Protein AF-A0A0P8XTM4-F1 (afdb_monomer)

Sequence (140 aa):
MDNNKLNFDYMFNRILYDDIIINKFNEFLEKYEDKSDKYIYQEIERVQKEVPDAVKRRHIKNLEAISKFEGFVTEDIKREIEKLKRLINVESSENKKISDRELENQFFSPTSLLLWFLLLVMIYRRRRYRKPYHRRPYRH

Foldseek 3Di:
DPPLVVVVVVLCCVVLVDPVLVVVLVVVLVVCLPPDPVVLLVVLLVLLVVAALLLLVVLLVSLVVVLPDPPRQDPVLNVLSVVSNVSRDRPPPDDPPDDPVNSVVSCPPPSNSVSSSSSVSSSVSVVVVPPPPPPPPDDD

Secondary structure (DSSP, 8-state):
--HHHHHHHHHHHHHH--HHHHHHHHHHHHHHTTS-HHHHHHHHHHHGGGS-HHHHHHHHHHHHHHHT-TTT--HHHHHHHHHHHHHS-----------HHHHHHHHTSHHHHHHHHHHHHHHHHHHHT------PPP--

Mean predicted aligned error: 9.88 Å

Radius of gyration: 16.75 Å; Cα contacts (8 Å, |Δi|>4): 73; chains: 1; bounding box: 31×33×65 Å

Structure (mmCIF, N/CA/C/O backbone):
data_AF-A0A0P8XTM4-F1
#
_entry.id   AF-A0A0P8XTM4-F1
#
loop_
_atom_site.group_PDB
_atom_site.id
_atom_site.type_symbol
_atom_site.label_atom_id
_atom_site.label_alt_id
_atom_site.label_comp_id
_atom_site.label_asym_id
_atom_site.label_entity_id
_atom_site.label_seq_id
_atom_site.pdbx_PDB_ins_code
_atom_site.Cartn_x
_atom_site.Cartn_y
_atom_site.Cartn_z
_atom_site.occupancy
_atom_site.B_iso_or_equiv
_atom_site.auth_seq_id
_atom_site.auth_comp_id
_atom_site.auth_asym_id
_atom_site.auth_atom_id
_atom_site.pdbx_PDB_model_num
ATOM 1 N N . MET A 1 1 ? 19.527 -14.082 -15.887 1.00 36.09 1 MET A N 1
ATOM 2 C CA . MET A 1 1 ? 19.098 -13.632 -14.547 1.00 36.09 1 MET A CA 1
ATOM 3 C C . MET A 1 1 ? 18.665 -12.184 -14.674 1.00 36.09 1 MET A C 1
ATOM 5 O O . MET A 1 1 ? 19.459 -11.369 -15.122 1.00 36.09 1 MET A O 1
ATOM 9 N N . ASP A 1 2 ? 17.399 -11.879 -14.395 1.00 40.19 2 ASP A N 1
ATOM 10 C CA . ASP A 1 2 ? 16.870 -10.522 -14.540 1.00 40.19 2 ASP A CA 1
ATOM 11 C C . ASP A 1 2 ? 17.452 -9.604 -13.454 1.00 40.19 2 ASP A C 1
ATOM 13 O O . ASP A 1 2 ? 16.970 -9.599 -12.322 1.00 40.19 2 ASP A O 1
ATOM 17 N N . ASN A 1 3 ? 18.441 -8.772 -13.804 1.00 42.28 3 ASN A N 1
ATOM 18 C CA . ASN A 1 3 ? 18.980 -7.685 -12.953 1.00 42.28 3 ASN A CA 1
ATOM 19 C C . ASN A 1 3 ? 17.873 -6.773 -12.380 1.00 42.28 3 ASN A C 1
ATOM 21 O O . ASN A 1 3 ? 17.999 -6.132 -11.341 1.00 42.28 3 ASN A O 1
ATOM 25 N N . ASN A 1 4 ? 16.738 -6.781 -13.065 1.00 48.91 4 ASN A N 1
ATOM 26 C CA . ASN A 1 4 ? 15.498 -6.120 -12.733 1.00 48.91 4 ASN A CA 1
ATOM 27 C C . ASN A 1 4 ? 14.748 -6.720 -11.528 1.00 48.91 4 ASN A C 1
ATOM 29 O O . ASN A 1 4 ? 13.973 -6.000 -10.901 1.00 48.91 4 ASN A O 1
ATOM 33 N N . LYS A 1 5 ? 14.927 -8.002 -11.196 1.00 46.84 5 LYS A N 1
ATOM 34 C CA . LYS A 1 5 ? 14.316 -8.638 -10.015 1.00 46.84 5 LYS A CA 1
ATOM 35 C C . LYS A 1 5 ? 15.133 -8.337 -8.750 1.00 46.84 5 LYS A C 1
ATOM 37 O O . LYS A 1 5 ? 14.566 -7.883 -7.765 1.00 46.84 5 LYS A O 1
ATOM 42 N N . LEU A 1 6 ? 16.463 -8.440 -8.849 1.00 49.12 6 LEU A N 1
ATOM 43 C CA . LEU A 1 6 ? 17.425 -8.152 -7.772 1.00 49.12 6 LEU A CA 1
ATOM 44 C C . LEU A 1 6 ? 17.303 -6.725 -7.209 1.00 49.12 6 LEU A C 1
ATOM 46 O O . LEU A 1 6 ? 17.257 -6.546 -5.996 1.00 49.12 6 LEU A O 1
ATOM 50 N N . ASN A 1 7 ? 17.171 -5.712 -8.070 1.00 53.53 7 ASN A N 1
ATOM 51 C CA . ASN A 1 7 ? 17.017 -4.322 -7.617 1.00 53.53 7 ASN A CA 1
ATOM 52 C C . ASN A 1 7 ? 15.654 -4.033 -6.965 1.00 53.53 7 ASN A C 1
ATOM 54 O O . ASN A 1 7 ? 15.554 -3.152 -6.115 1.00 53.53 7 ASN A O 1
ATOM 58 N N . PHE A 1 8 ? 14.606 -4.770 -7.344 1.00 56.16 8 PHE A N 1
ATOM 59 C CA . PHE A 1 8 ? 13.281 -4.612 -6.747 1.00 56.16 8 PHE A CA 1
ATOM 60 C C . PHE A 1 8 ? 13.236 -5.205 -5.346 1.00 56.16 8 PHE A C 1
ATOM 62 O O . PHE A 1 8 ? 12.825 -4.517 -4.418 1.00 56.16 8 PHE A O 1
ATOM 69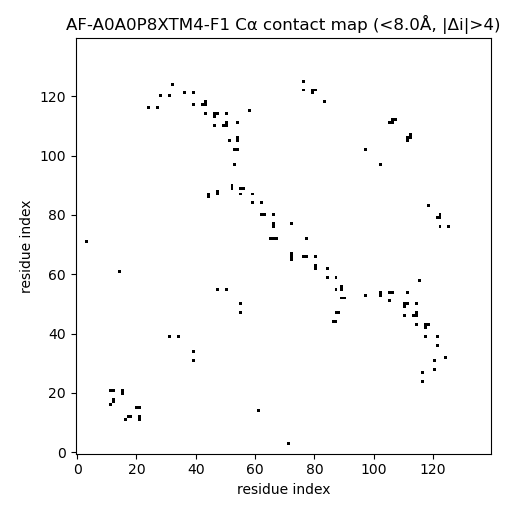 N N . ASP A 1 9 ? 13.717 -6.438 -5.189 1.00 54.78 9 ASP A N 1
ATOM 70 C CA . ASP A 1 9 ? 13.768 -7.108 -3.891 1.00 54.78 9 ASP A CA 1
ATOM 71 C C . ASP A 1 9 ? 14.682 -6.339 -2.928 1.00 54.78 9 ASP A C 1
ATOM 73 O O . ASP A 1 9 ? 14.352 -6.206 -1.757 1.00 54.78 9 ASP A O 1
ATOM 77 N N . TYR A 1 10 ? 15.774 -5.730 -3.408 1.00 57.31 10 TYR A N 1
ATOM 78 C CA . TYR A 1 10 ? 16.633 -4.853 -2.600 1.00 57.31 10 TYR A CA 1
ATOM 79 C C . TYR A 1 10 ? 15.943 -3.538 -2.177 1.00 57.31 10 TYR A C 1
ATOM 81 O O . TYR A 1 10 ? 16.076 -3.089 -1.037 1.00 57.31 10 TYR A O 1
ATOM 89 N N . MET A 1 11 ? 15.155 -2.918 -3.064 1.00 59.97 11 MET A N 1
ATOM 90 C CA . MET A 1 11 ? 14.368 -1.722 -2.730 1.00 59.97 11 MET A CA 1
ATOM 91 C C . MET A 1 11 ? 13.249 -2.048 -1.733 1.00 59.97 11 MET A C 1
ATOM 93 O O . MET A 1 11 ? 13.013 -1.288 -0.794 1.00 59.97 11 MET A O 1
ATOM 97 N N . PHE A 1 12 ? 12.591 -3.196 -1.910 1.00 59.97 12 PHE A N 1
ATOM 98 C CA . PHE A 1 12 ? 11.577 -3.700 -0.992 1.00 59.97 12 PHE A CA 1
ATOM 99 C C . PHE A 1 12 ? 12.163 -4.093 0.351 1.00 59.97 12 PHE A C 1
ATOM 101 O O . PHE A 1 12 ? 11.585 -3.716 1.359 1.00 59.97 12 PHE A O 1
ATOM 108 N N . ASN A 1 13 ? 13.339 -4.715 0.380 1.00 57.91 13 ASN A N 1
ATOM 109 C CA . ASN A 1 13 ? 14.118 -4.955 1.594 1.00 57.91 13 ASN A CA 1
ATOM 110 C C . ASN A 1 13 ? 14.317 -3.681 2.411 1.00 57.91 13 ASN A C 1
ATOM 112 O O . ASN A 1 13 ? 14.111 -3.673 3.618 1.00 57.91 13 ASN A O 1
ATOM 116 N N . ARG A 1 14 ? 14.633 -2.563 1.753 1.00 60.88 14 ARG A N 1
ATOM 117 C CA . ARG A 1 14 ? 14.842 -1.288 2.446 1.00 60.88 14 ARG A CA 1
ATOM 118 C C . ARG A 1 14 ? 13.554 -0.644 2.970 1.00 60.88 14 ARG A C 1
ATOM 120 O O . ARG A 1 14 ? 13.639 0.219 3.832 1.00 60.88 14 ARG A O 1
ATOM 127 N N . ILE A 1 15 ? 12.381 -1.007 2.446 1.00 62.25 15 ILE A N 1
ATOM 128 C CA . ILE A 1 15 ? 11.083 -0.459 2.888 1.00 62.25 15 ILE A CA 1
ATOM 129 C C . ILE A 1 15 ? 10.365 -1.415 3.853 1.00 62.25 15 ILE A C 1
ATOM 131 O O . ILE A 1 15 ? 9.662 -0.965 4.753 1.00 62.25 15 ILE A O 1
ATOM 135 N N . LEU A 1 16 ? 10.540 -2.723 3.668 1.00 62.41 16 LEU A N 1
ATOM 136 C CA . LEU A 1 16 ? 9.971 -3.790 4.489 1.00 62.41 16 LEU A CA 1
ATOM 137 C C . LEU A 1 16 ? 10.871 -4.154 5.677 1.00 62.41 16 LEU A C 1
ATOM 139 O O . LEU A 1 16 ? 10.365 -4.767 6.606 1.00 62.41 16 LEU A O 1
ATOM 143 N N . TYR A 1 17 ? 12.147 -3.744 5.666 1.00 60.53 17 TYR A N 1
ATOM 144 C CA . TYR A 1 17 ? 13.164 -3.837 6.730 1.00 60.53 17 TYR A CA 1
ATOM 145 C C . TYR A 1 17 ? 13.452 -5.234 7.321 1.00 60.53 17 TYR A C 1
ATOM 147 O O . TYR A 1 17 ? 14.431 -5.369 8.051 1.00 60.53 17 TYR A O 1
ATOM 155 N N . ASP A 1 18 ? 12.664 -6.262 6.997 1.00 68.19 18 ASP A N 1
ATOM 156 C CA . ASP A 1 18 ? 12.717 -7.589 7.612 1.00 68.19 18 ASP A CA 1
ATOM 157 C C . ASP A 1 18 ? 12.438 -8.694 6.571 1.00 68.19 18 ASP A C 1
ATOM 159 O O . ASP A 1 18 ? 11.403 -8.692 5.891 1.00 68.19 18 ASP A O 1
ATOM 163 N N . ASP A 1 19 ? 13.351 -9.665 6.475 1.00 70.06 19 ASP A N 1
ATOM 164 C CA . ASP A 1 19 ? 13.247 -10.847 5.608 1.00 70.06 19 ASP A CA 1
ATOM 165 C C . ASP A 1 19 ? 11.949 -11.640 5.851 1.00 70.06 19 ASP A C 1
ATOM 167 O O . ASP A 1 19 ? 11.361 -12.208 4.924 1.00 70.06 19 ASP A O 1
ATOM 171 N N . ILE A 1 20 ? 11.437 -11.638 7.087 1.00 74.62 20 ILE A N 1
ATOM 172 C CA . ILE A 1 20 ? 10.167 -12.281 7.452 1.00 74.62 20 ILE A CA 1
ATOM 173 C C . ILE A 1 20 ? 9.000 -11.617 6.715 1.00 74.62 20 ILE A C 1
ATOM 175 O O . ILE A 1 20 ? 8.075 -12.292 6.254 1.00 74.62 20 ILE A O 1
ATOM 179 N N . ILE A 1 21 ? 9.026 -10.292 6.589 1.00 72.25 21 ILE A N 1
ATOM 180 C CA . ILE A 1 21 ? 7.968 -9.524 5.930 1.00 72.25 21 ILE A CA 1
ATOM 181 C C . ILE A 1 21 ? 8.013 -9.754 4.417 1.00 72.25 21 ILE A C 1
ATOM 183 O O . ILE A 1 21 ? 6.965 -9.828 3.777 1.00 72.25 21 ILE A O 1
ATOM 187 N N . ILE A 1 22 ? 9.202 -9.954 3.852 1.00 75.06 22 ILE A N 1
ATOM 188 C CA . ILE A 1 22 ? 9.379 -10.271 2.429 1.00 75.06 22 ILE A CA 1
ATOM 189 C C . ILE A 1 22 ? 8.853 -11.659 2.100 1.00 75.06 22 ILE A C 1
ATOM 191 O O . ILE A 1 22 ? 8.133 -11.814 1.116 1.00 75.06 22 ILE A O 1
ATOM 195 N N . ASN A 1 23 ? 9.148 -12.656 2.933 1.00 78.69 23 ASN A N 1
ATOM 196 C CA . ASN A 1 23 ? 8.603 -13.999 2.743 1.00 78.69 23 ASN A CA 1
ATOM 197 C C . ASN A 1 23 ? 7.070 -13.984 2.803 1.00 78.69 23 ASN A C 1
ATOM 199 O O . ASN A 1 23 ? 6.415 -14.496 1.895 1.00 78.69 23 ASN A O 1
ATOM 203 N N . LYS A 1 24 ? 6.490 -13.277 3.782 1.00 79.44 24 LYS A N 1
ATOM 204 C CA . LYS A 1 24 ? 5.034 -13.065 3.852 1.00 79.44 24 LYS A CA 1
ATOM 205 C C . LYS A 1 24 ? 4.487 -12.342 2.623 1.00 79.44 24 LYS A C 1
ATOM 207 O O . LYS A 1 24 ? 3.395 -12.666 2.164 1.00 79.44 24 LYS A O 1
ATOM 212 N N . PHE A 1 25 ? 5.221 -11.371 2.085 1.00 80.81 25 PHE A N 1
ATOM 213 C CA . PHE A 1 25 ? 4.817 -10.667 0.874 1.00 80.81 25 PHE A CA 1
ATOM 214 C C . PHE A 1 25 ? 4.852 -11.573 -0.363 1.00 80.81 25 PHE A C 1
ATOM 216 O O . PHE A 1 25 ? 3.941 -11.503 -1.183 1.00 80.81 25 PHE A O 1
ATOM 223 N N . ASN A 1 26 ? 5.845 -12.455 -0.489 1.00 78.50 26 ASN A N 1
ATOM 224 C CA . ASN A 1 26 ? 5.915 -13.428 -1.580 1.00 78.50 26 ASN A CA 1
ATOM 225 C C . ASN A 1 26 ? 4.739 -14.415 -1.533 1.00 78.50 26 ASN A C 1
ATOM 227 O O . ASN A 1 26 ? 4.061 -14.597 -2.541 1.00 78.50 26 ASN A O 1
ATOM 231 N N . GLU A 1 27 ? 4.423 -14.960 -0.355 1.00 83.25 27 GLU A N 1
ATOM 232 C CA . GLU A 1 27 ? 3.224 -15.791 -0.161 1.00 83.25 27 GLU A CA 1
ATOM 233 C C . GLU A 1 27 ? 1.932 -15.022 -0.483 1.00 83.25 27 GLU A C 1
ATOM 235 O O . GLU A 1 27 ? 0.963 -15.567 -1.015 1.00 83.25 27 GLU A O 1
ATOM 240 N N . PHE A 1 28 ? 1.894 -13.730 -0.147 1.00 83.88 28 PHE A N 1
ATOM 241 C CA . PHE A 1 28 ? 0.758 -12.867 -0.445 1.00 83.88 28 PHE A CA 1
ATOM 242 C C . PHE A 1 28 ? 0.620 -12.604 -1.948 1.00 83.88 28 PHE A C 1
ATOM 244 O O . PHE A 1 28 ? -0.486 -12.647 -2.483 1.00 83.88 28 PHE A O 1
ATOM 251 N N . LEU A 1 29 ? 1.729 -12.375 -2.649 1.00 81.81 29 LEU A N 1
ATOM 252 C CA . LEU A 1 29 ? 1.747 -12.183 -4.096 1.00 81.81 29 LEU A CA 1
ATOM 253 C C . LEU A 1 29 ? 1.134 -13.374 -4.832 1.00 81.81 29 LEU A C 1
ATOM 255 O O . LEU A 1 29 ? 0.329 -13.154 -5.734 1.00 81.81 29 LEU A O 1
ATOM 259 N N . GLU A 1 30 ? 1.456 -14.603 -4.426 1.00 82.25 30 GLU A N 1
ATOM 260 C CA . GLU A 1 30 ? 0.891 -15.824 -5.020 1.00 82.25 30 GLU A CA 1
ATOM 261 C C . GLU A 1 30 ? -0.632 -15.891 -4.843 1.00 82.25 30 GLU A C 1
ATOM 263 O O . GLU A 1 30 ? -1.367 -16.138 -5.797 1.00 82.25 30 GLU A O 1
ATOM 268 N N . LYS A 1 31 ? -1.145 -15.561 -3.650 1.00 82.12 31 LYS A N 1
ATOM 269 C CA . LYS A 1 31 ? -2.596 -15.565 -3.366 1.00 82.12 31 LYS A CA 1
ATOM 270 C C . LYS A 1 31 ? -3.392 -14.566 -4.210 1.00 82.12 31 LYS A C 1
ATOM 272 O O . LYS A 1 31 ? -4.591 -14.761 -4.434 1.00 82.12 31 LYS A O 1
ATOM 277 N N . TYR A 1 32 ? -2.748 -13.485 -4.645 1.00 82.56 32 TYR A N 1
ATOM 278 C CA . TYR A 1 32 ? -3.379 -12.405 -5.403 1.00 82.56 32 TYR A CA 1
ATOM 279 C C . TYR A 1 32 ? -2.972 -12.380 -6.882 1.00 82.56 32 TYR A C 1
ATOM 281 O O . TYR A 1 32 ? -3.448 -11.516 -7.624 1.00 82.56 32 TYR A O 1
ATOM 289 N N . GLU A 1 33 ? -2.145 -13.327 -7.341 1.00 78.56 33 GLU A N 1
ATOM 290 C CA . GLU A 1 33 ? -1.634 -13.357 -8.715 1.00 78.56 33 GLU A CA 1
ATOM 291 C C . GLU A 1 33 ? -2.769 -13.441 -9.747 1.00 78.56 33 GLU A C 1
ATOM 293 O O . GLU A 1 33 ? -2.743 -12.690 -10.731 1.00 78.56 33 GLU A O 1
ATOM 298 N N . ASP A 1 34 ? -3.808 -14.226 -9.449 1.00 80.88 34 ASP A N 1
ATOM 299 C CA . ASP A 1 34 ? -4.965 -14.492 -10.321 1.00 80.88 34 ASP A CA 1
ATOM 300 C C . ASP A 1 34 ? -6.180 -13.583 -10.068 1.00 80.88 34 ASP A C 1
ATOM 302 O O . ASP A 1 34 ? -7.215 -13.696 -10.731 1.00 80.88 34 ASP A O 1
ATOM 306 N N . LYS A 1 35 ? -6.110 -12.669 -9.095 1.00 85.50 35 LYS A N 1
ATOM 307 C CA . LYS A 1 35 ? -7.247 -11.796 -8.760 1.00 85.50 35 LYS A CA 1
ATOM 308 C C . LYS A 1 35 ? -7.381 -10.656 -9.768 1.00 85.50 35 LYS A C 1
ATOM 310 O O . LYS A 1 35 ? -6.393 -10.146 -10.274 1.00 85.50 35 LYS A O 1
ATOM 315 N N . SER A 1 36 ? -8.591 -10.206 -10.085 1.00 87.69 36 SER A N 1
ATOM 316 C CA . SER A 1 36 ? -8.741 -9.046 -10.979 1.00 87.69 36 SER A CA 1
ATOM 317 C C . SER A 1 36 ? -8.263 -7.755 -10.303 1.00 87.69 36 SER A C 1
ATOM 319 O O . SER A 1 36 ? -8.376 -7.610 -9.088 1.00 87.69 36 SER A O 1
ATOM 321 N N . ASP A 1 37 ? -7.792 -6.779 -11.080 1.00 86.00 37 ASP A N 1
ATOM 322 C CA . ASP A 1 37 ? -7.411 -5.464 -10.535 1.00 86.00 37 ASP A CA 1
ATOM 323 C C . ASP A 1 37 ? -8.584 -4.809 -9.792 1.00 86.00 37 ASP A C 1
ATOM 325 O O . ASP A 1 37 ? -8.406 -4.237 -8.722 1.00 86.00 37 ASP A O 1
ATOM 329 N N . LYS A 1 38 ? -9.814 -4.983 -10.303 1.00 88.62 38 LYS A N 1
ATOM 330 C CA . LYS A 1 38 ? -11.047 -4.544 -9.633 1.00 88.62 38 LYS A CA 1
ATOM 331 C C . LYS A 1 38 ? -11.179 -5.136 -8.228 1.00 88.62 38 LYS A C 1
ATOM 333 O O . LYS A 1 38 ? -11.521 -4.406 -7.305 1.00 88.62 38 LYS A O 1
ATOM 338 N N . TYR A 1 39 ? -10.907 -6.431 -8.069 1.00 91.38 39 TYR A N 1
ATOM 339 C CA . TYR A 1 39 ? -10.946 -7.089 -6.764 1.00 91.38 39 TYR A CA 1
ATOM 340 C C . TYR A 1 39 ? -9.914 -6.485 -5.807 1.00 91.38 39 TYR A C 1
ATOM 342 O O . TYR A 1 39 ? -10.234 -6.186 -4.662 1.00 91.38 39 TYR A O 1
ATOM 350 N N . ILE A 1 40 ? -8.692 -6.245 -6.287 1.00 91.00 40 ILE A N 1
ATOM 351 C CA . ILE A 1 40 ? -7.629 -5.668 -5.456 1.00 91.00 40 ILE A CA 1
ATOM 352 C C . ILE A 1 40 ? -7.969 -4.229 -5.051 1.00 91.00 40 ILE A C 1
ATOM 354 O O . ILE A 1 40 ? -7.809 -3.882 -3.885 1.00 91.00 40 ILE A O 1
ATOM 358 N N . TYR A 1 41 ? -8.502 -3.408 -5.961 1.00 91.31 41 TYR A N 1
ATOM 359 C CA . TYR A 1 41 ? -8.960 -2.057 -5.625 1.00 91.31 41 TYR A CA 1
ATOM 360 C C . TYR A 1 41 ? -10.070 -2.058 -4.568 1.00 91.31 41 TYR A C 1
ATOM 362 O O . TYR A 1 41 ? -9.996 -1.280 -3.620 1.00 91.31 41 TYR A O 1
ATOM 370 N N . GLN A 1 42 ? -11.055 -2.952 -4.685 1.00 93.25 42 GLN A N 1
ATOM 371 C CA . GLN A 1 42 ? -12.121 -3.091 -3.686 1.00 93.25 42 GLN A CA 1
ATOM 372 C C . GLN A 1 42 ? -11.572 -3.498 -2.315 1.00 93.25 42 GLN A C 1
ATOM 374 O O . GLN A 1 42 ? -11.990 -2.958 -1.291 1.00 93.25 42 GLN A O 1
ATOM 379 N N . GLU A 1 43 ? -10.598 -4.408 -2.284 1.00 93.19 43 GLU A N 1
ATOM 380 C CA . GLU A 1 43 ? -9.934 -4.788 -1.038 1.00 93.19 43 GLU A CA 1
ATOM 381 C C . GLU A 1 43 ? -9.128 -3.628 -0.444 1.00 93.19 43 GLU A C 1
ATOM 383 O O . GLU A 1 43 ? -9.179 -3.417 0.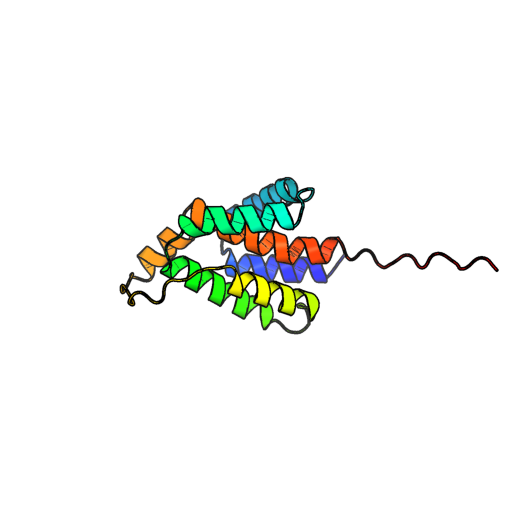766 1.00 93.19 43 GLU A O 1
ATOM 388 N N . ILE A 1 44 ? -8.458 -2.814 -1.267 1.00 93.50 44 ILE A N 1
ATOM 389 C CA . ILE A 1 44 ? -7.783 -1.595 -0.799 1.00 93.50 44 ILE A CA 1
ATOM 390 C C . ILE A 1 44 ? -8.796 -0.624 -0.175 1.00 93.50 44 ILE A C 1
ATOM 392 O O . ILE A 1 44 ? -8.557 -0.130 0.924 1.00 93.50 44 ILE A O 1
ATOM 396 N N . GLU A 1 45 ? -9.933 -0.368 -0.830 1.00 93.31 45 GLU A N 1
ATOM 397 C CA . GLU A 1 45 ? -11.022 0.479 -0.309 1.00 93.31 45 GLU A CA 1
ATOM 398 C C . GLU A 1 45 ? -11.618 -0.028 1.002 1.00 93.31 45 GLU A C 1
ATOM 400 O O . GLU A 1 45 ? -11.990 0.771 1.866 1.00 93.31 45 GLU A O 1
ATOM 405 N N . ARG A 1 46 ? -11.710 -1.347 1.163 1.00 94.69 46 ARG A N 1
ATOM 406 C CA . ARG A 1 46 ? -12.195 -1.970 2.391 1.00 94.69 46 ARG A CA 1
ATOM 407 C C . ARG A 1 46 ? -11.175 -1.826 3.517 1.00 94.69 46 ARG A C 1
ATOM 409 O O . ARG A 1 46 ? -11.492 -1.241 4.548 1.00 94.69 46 ARG A O 1
ATOM 416 N N . VAL A 1 47 ? -9.953 -2.313 3.302 1.00 93.44 47 VAL A N 1
ATOM 417 C CA . VAL A 1 47 ? -8.908 -2.403 4.335 1.00 93.44 47 VAL A CA 1
ATOM 418 C C . VAL A 1 47 ? -8.449 -1.021 4.787 1.00 93.44 47 VAL A C 1
ATOM 420 O O . VAL A 1 47 ? -8.208 -0.817 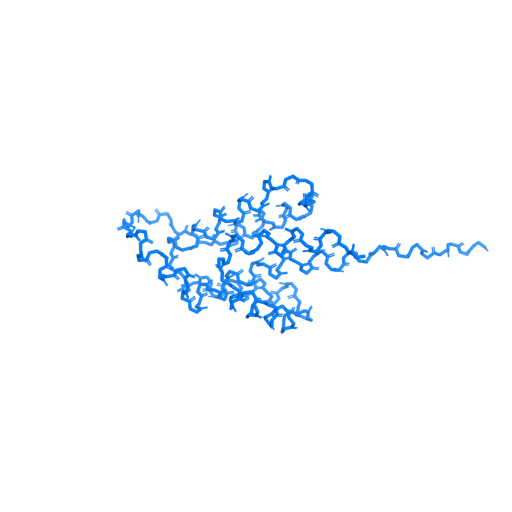5.974 1.00 93.44 47 VAL A O 1
ATOM 423 N N . GLN A 1 48 ? -8.376 -0.032 3.889 1.00 92.94 48 GLN A N 1
ATOM 424 C CA . GLN A 1 48 ? -7.924 1.306 4.276 1.00 92.94 48 GLN A CA 1
ATOM 425 C C . GLN A 1 48 ? -8.808 1.955 5.352 1.00 92.94 48 GLN A C 1
ATOM 427 O O . GLN A 1 48 ? -8.308 2.761 6.126 1.00 92.94 48 GLN A O 1
ATOM 432 N N . LYS A 1 49 ? -10.095 1.603 5.454 1.00 91.75 49 LYS A N 1
ATOM 433 C CA . LYS A 1 49 ? -11.001 2.164 6.474 1.00 91.75 49 LYS A CA 1
ATOM 434 C C . LYS A 1 49 ? -10.611 1.764 7.897 1.00 91.75 49 LYS A C 1
ATOM 436 O O . LYS A 1 49 ? -10.947 2.469 8.839 1.00 91.75 49 LYS A O 1
ATOM 441 N N . GLU A 1 50 ? -9.888 0.659 8.039 1.00 91.38 50 GLU A N 1
ATOM 442 C CA . GLU A 1 50 ? -9.411 0.127 9.316 1.00 91.38 50 GLU A CA 1
ATOM 443 C C . GLU A 1 50 ? -7.998 0.628 9.669 1.00 91.38 50 GLU A C 1
ATOM 445 O O . GLU A 1 50 ? -7.507 0.395 10.773 1.00 91.38 50 GLU A O 1
ATOM 450 N N . VAL A 1 51 ? -7.322 1.311 8.739 1.00 89.38 51 VAL A N 1
ATOM 451 C CA . VAL A 1 51 ? -5.950 1.794 8.928 1.00 89.38 51 VAL A CA 1
ATOM 452 C C . VAL A 1 51 ? -5.967 3.250 9.404 1.00 89.38 51 VAL A C 1
ATOM 454 O O . VAL A 1 51 ? -6.608 4.089 8.770 1.00 89.38 51 VAL A O 1
ATOM 457 N N . PRO A 1 52 ? -5.228 3.604 10.473 1.00 90.06 52 PRO A N 1
ATOM 458 C CA . PRO A 1 52 ? -5.125 4.987 10.923 1.00 90.06 52 PRO A CA 1
ATOM 459 C C . PRO A 1 52 ? -4.544 5.916 9.851 1.00 90.06 52 PRO A C 1
ATOM 461 O O . PRO A 1 52 ? -3.593 5.573 9.144 1.00 90.06 52 PRO A O 1
ATOM 464 N N . ASP A 1 53 ? -5.041 7.148 9.785 1.00 89.88 53 ASP A N 1
ATOM 465 C CA . ASP A 1 53 ? -4.637 8.119 8.764 1.00 89.88 53 ASP A CA 1
ATOM 466 C C . ASP A 1 53 ? -3.144 8.472 8.794 1.00 89.88 53 ASP A C 1
ATOM 468 O O . ASP A 1 53 ? -2.534 8.712 7.751 1.00 89.88 53 ASP A O 1
ATOM 472 N N . ALA A 1 54 ? -2.511 8.448 9.969 1.00 87.44 54 ALA A N 1
ATOM 473 C CA . ALA A 1 54 ? -1.065 8.641 10.080 1.00 87.44 54 ALA A CA 1
ATOM 474 C C . ALA A 1 54 ? -0.276 7.538 9.351 1.00 87.44 54 ALA A C 1
ATOM 476 O O . ALA A 1 54 ? 0.710 7.826 8.668 1.0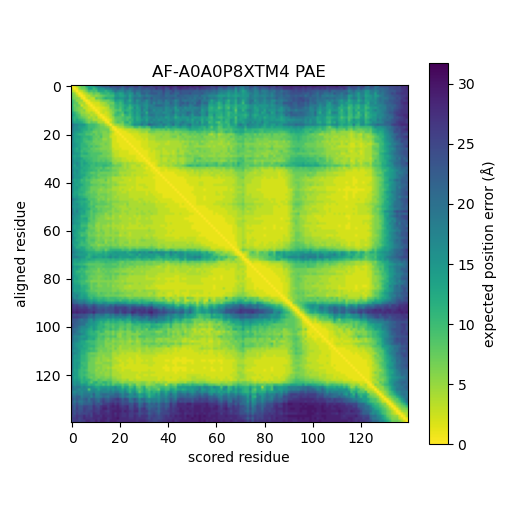0 87.44 54 ALA A O 1
ATOM 477 N N . VAL A 1 55 ? -0.754 6.295 9.430 1.00 88.75 55 VAL A N 1
ATOM 478 C CA . VAL A 1 55 ? -0.166 5.138 8.749 1.00 88.75 55 VAL A CA 1
ATOM 479 C C . VAL A 1 55 ? -0.445 5.198 7.249 1.00 88.75 55 VAL A C 1
ATOM 481 O O . VAL A 1 55 ? 0.474 5.025 6.451 1.00 88.75 55 VAL A O 1
ATOM 484 N N . LYS A 1 56 ? -1.670 5.553 6.839 1.00 91.12 56 LYS A N 1
ATOM 485 C CA . LYS A 1 56 ? -1.996 5.806 5.424 1.00 91.12 56 LYS A CA 1
ATOM 486 C C . LYS A 1 56 ? -1.075 6.854 4.799 1.00 91.12 56 LYS A C 1
ATOM 488 O O . LYS A 1 56 ? -0.538 6.639 3.714 1.00 91.12 56 LYS A O 1
ATOM 493 N N . ARG A 1 57 ? -0.827 7.967 5.500 1.00 89.88 57 ARG A N 1
ATOM 494 C CA . ARG A 1 57 ? 0.125 9.003 5.061 1.00 89.88 57 ARG A CA 1
ATOM 495 C C . ARG A 1 57 ? 1.542 8.455 4.921 1.00 89.88 57 ARG A C 1
ATOM 497 O O . ARG A 1 57 ? 2.254 8.850 3.999 1.00 89.88 57 ARG A O 1
ATOM 504 N N . ARG A 1 58 ? 1.965 7.542 5.803 1.00 87.81 58 ARG A N 1
ATOM 505 C CA . ARG A 1 58 ? 3.262 6.865 5.673 1.00 87.81 58 ARG A CA 1
ATOM 506 C C . ARG A 1 58 ? 3.313 5.987 4.422 1.00 87.81 58 ARG A C 1
ATOM 508 O O . ARG A 1 58 ? 4.282 6.090 3.677 1.00 87.81 58 ARG A O 1
ATOM 515 N N . HIS A 1 59 ? 2.264 5.214 4.141 1.00 89.81 59 HIS A N 1
ATOM 516 C CA . HIS A 1 59 ? 2.154 4.425 2.906 1.00 89.81 59 HIS A CA 1
ATOM 517 C C . HIS A 1 59 ? 2.218 5.305 1.654 1.00 89.81 59 HIS A C 1
ATOM 519 O O . HIS A 1 59 ? 2.973 4.996 0.737 1.00 89.81 59 HIS A O 1
ATOM 525 N N . ILE A 1 60 ? 1.525 6.450 1.641 1.00 90.75 60 ILE A N 1
ATOM 526 C CA . ILE A 1 60 ? 1.606 7.437 0.548 1.00 90.75 60 ILE A CA 1
ATOM 527 C C . ILE A 1 60 ? 3.043 7.944 0.362 1.00 90.75 60 ILE A C 1
ATOM 529 O O . ILE A 1 60 ? 3.545 7.950 -0.760 1.00 90.75 60 ILE A O 1
ATOM 533 N N . LYS A 1 61 ? 3.742 8.314 1.443 1.00 88.06 61 LYS A N 1
ATOM 534 C CA . LYS A 1 61 ? 5.152 8.744 1.367 1.00 88.06 61 LYS A CA 1
ATOM 535 C C . LYS A 1 61 ? 6.064 7.643 0.823 1.00 88.06 61 LYS A C 1
ATOM 537 O O . LYS A 1 61 ? 6.954 7.926 0.024 1.00 88.06 61 LYS A O 1
ATOM 542 N N . ASN A 1 62 ? 5.836 6.392 1.221 1.00 87.12 62 ASN A N 1
ATOM 543 C CA . ASN A 1 62 ? 6.589 5.254 0.699 1.00 87.12 62 ASN A CA 1
ATOM 544 C C . ASN A 1 62 ? 6.318 5.058 -0.805 1.00 87.12 62 ASN A C 1
ATOM 546 O O . ASN A 1 62 ? 7.259 4.867 -1.570 1.00 87.12 62 ASN A O 1
ATOM 550 N N . LEU A 1 63 ? 5.062 5.171 -1.252 1.00 88.88 63 LEU A N 1
ATOM 551 C CA . LEU A 1 63 ? 4.692 5.138 -2.673 1.00 88.88 63 LEU A CA 1
ATOM 552 C C . LEU A 1 63 ? 5.370 6.260 -3.476 1.00 88.88 63 LEU A C 1
ATOM 554 O O . LEU A 1 63 ? 5.878 6.025 -4.573 1.00 88.88 63 LEU A O 1
ATOM 558 N N . GLU A 1 64 ? 5.433 7.472 -2.924 1.00 87.44 64 GLU A N 1
ATOM 559 C CA . GLU A 1 64 ? 6.147 8.592 -3.542 1.00 87.44 64 GLU A CA 1
ATOM 560 C C . GLU A 1 64 ? 7.644 8.328 -3.654 1.00 87.44 64 GLU A C 1
ATOM 562 O O . GLU A 1 64 ? 8.227 8.590 -4.707 1.00 87.44 64 GLU A O 1
ATOM 567 N N . ALA A 1 65 ? 8.263 7.779 -2.607 1.00 83.75 65 ALA A 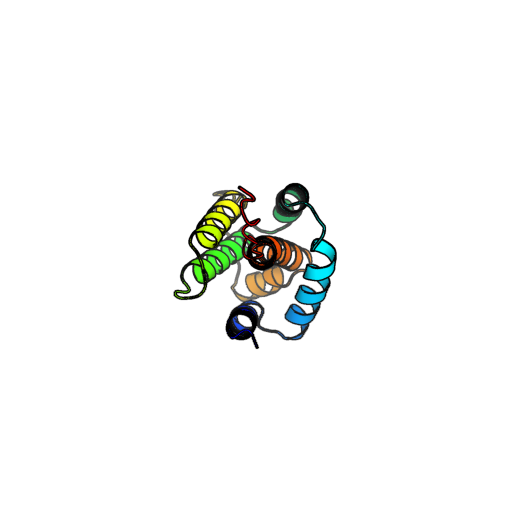N 1
ATOM 568 C CA . ALA A 1 65 ? 9.66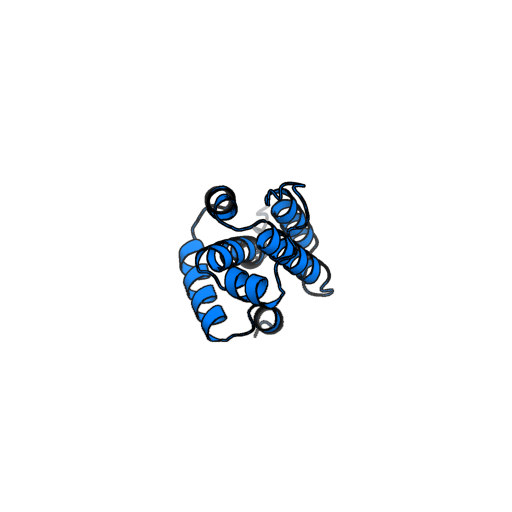3 7.382 -2.651 1.00 83.75 65 ALA A CA 1
ATOM 569 C C . ALA A 1 65 ? 9.900 6.350 -3.762 1.00 83.75 65 ALA A C 1
ATOM 571 O O . ALA A 1 65 ? 10.814 6.533 -4.561 1.00 83.75 65 ALA A O 1
ATOM 572 N N . ILE A 1 66 ? 9.024 5.342 -3.879 1.00 82.25 66 ILE A N 1
ATOM 573 C CA . ILE A 1 66 ? 9.074 4.341 -4.955 1.00 82.25 66 ILE A CA 1
ATOM 574 C C . ILE A 1 66 ? 9.024 5.023 -6.328 1.00 82.25 66 ILE A C 1
ATOM 576 O O . ILE A 1 66 ? 9.858 4.736 -7.179 1.00 82.25 66 ILE A O 1
ATOM 580 N N . SER A 1 67 ? 8.097 5.963 -6.544 1.00 82.94 67 SER A N 1
ATOM 581 C CA . SER A 1 67 ? 7.904 6.618 -7.850 1.00 82.94 67 SER A CA 1
ATOM 582 C C . SER A 1 67 ? 9.115 7.409 -8.366 1.00 82.94 67 SER A C 1
ATOM 584 O O . SER A 1 67 ? 9.239 7.618 -9.576 1.00 82.94 67 SER A O 1
ATOM 586 N N . LYS A 1 68 ? 10.000 7.841 -7.458 1.00 81.75 68 LYS A N 1
ATOM 587 C CA . LYS A 1 68 ? 11.188 8.655 -7.749 1.00 81.75 68 LYS A CA 1
ATOM 588 C C . LYS A 1 68 ? 12.420 7.825 -8.113 1.00 81.75 68 LYS A C 1
ATOM 590 O O . LYS A 1 68 ? 13.434 8.404 -8.488 1.00 81.75 68 LYS A O 1
ATOM 595 N N . PHE A 1 69 ? 12.363 6.495 -8.016 1.00 73.44 69 PHE A N 1
ATOM 596 C CA . PHE A 1 69 ? 13.495 5.651 -8.395 1.00 73.44 69 PHE A CA 1
ATOM 597 C C . PHE A 1 69 ? 13.655 5.585 -9.920 1.00 73.44 69 PHE A C 1
ATOM 599 O O . PHE A 1 69 ? 12.920 4.888 -10.632 1.00 73.44 69 PHE A O 1
ATOM 606 N N . GLU A 1 70 ? 14.645 6.329 -10.413 1.00 60.09 70 GLU A N 1
ATOM 607 C CA . GLU A 1 70 ? 15.045 6.352 -11.817 1.00 60.09 70 GLU A CA 1
ATOM 608 C C . GLU A 1 70 ? 15.637 5.008 -12.269 1.00 60.09 70 GLU A C 1
ATOM 610 O O . GLU A 1 70 ? 16.219 4.256 -11.490 1.00 60.09 70 GLU A O 1
ATOM 615 N N . GLY A 1 71 ? 15.441 4.672 -13.547 1.00 60.47 71 GLY A N 1
ATOM 616 C CA . GLY A 1 71 ? 15.934 3.425 -14.150 1.00 60.47 71 GLY A CA 1
ATOM 617 C C . GLY A 1 71 ? 15.085 2.177 -13.878 1.00 60.47 71 GLY A C 1
ATOM 618 O O . GLY A 1 71 ? 15.326 1.138 -14.488 1.00 60.47 71 GLY A O 1
ATOM 619 N N . PHE A 1 72 ? 14.064 2.269 -13.020 1.00 62.41 72 PHE A N 1
ATOM 620 C CA . PHE A 1 72 ? 13.240 1.123 -12.622 1.00 62.41 72 PHE A CA 1
ATOM 621 C C . PHE A 1 72 ? 11.736 1.341 -12.839 1.00 62.41 72 PHE A C 1
ATOM 623 O O . PHE A 1 72 ? 11.021 0.454 -13.322 1.00 62.41 72 PHE A O 1
ATOM 630 N N . VAL A 1 73 ? 11.241 2.531 -12.496 1.00 69.12 73 VAL A N 1
ATOM 631 C CA . VAL A 1 73 ? 9.816 2.854 -12.566 1.00 69.12 73 VAL A CA 1
ATOM 632 C C . VAL A 1 73 ? 9.470 3.401 -13.947 1.00 69.12 73 VAL A C 1
ATOM 634 O O . VAL A 1 73 ? 9.809 4.529 -14.296 1.00 69.12 73 VAL A O 1
ATOM 637 N N . THR A 1 74 ? 8.755 2.604 -14.743 1.00 79.06 74 THR A N 1
ATOM 638 C CA . THR A 1 74 ? 8.208 3.083 -16.023 1.00 79.06 74 THR A CA 1
ATOM 639 C C . THR A 1 74 ? 7.057 4.065 -15.798 1.00 79.06 74 THR A C 1
ATOM 641 O O . THR A 1 74 ? 6.385 3.999 -14.770 1.00 79.06 74 THR A O 1
ATOM 644 N N . GLU A 1 75 ? 6.764 4.918 -16.780 1.00 81.31 75 GLU A N 1
ATOM 645 C CA . GLU A 1 75 ? 5.652 5.882 -16.707 1.00 81.31 75 GLU A CA 1
ATOM 646 C C . GLU A 1 75 ? 4.298 5.227 -16.376 1.00 81.31 75 GLU A C 1
ATOM 648 O O . GLU A 1 75 ? 3.478 5.804 -15.666 1.00 81.31 75 GLU A O 1
ATOM 653 N N . ASP A 1 76 ? 4.072 3.979 -16.798 1.00 80.38 76 ASP A N 1
ATOM 654 C CA . ASP A 1 76 ? 2.877 3.219 -16.409 1.00 80.38 76 ASP A CA 1
ATOM 655 C C . ASP A 1 76 ? 2.804 2.931 -14.909 1.00 80.38 76 ASP A C 1
ATOM 657 O O . ASP A 1 76 ? 1.724 3.011 -14.327 1.00 80.38 76 ASP A O 1
ATOM 661 N N . ILE A 1 77 ? 3.943 2.629 -14.283 1.00 82.44 77 ILE A N 1
ATOM 662 C CA . ILE A 1 77 ? 4.023 2.388 -12.840 1.00 82.44 77 ILE A CA 1
ATOM 663 C C . ILE A 1 77 ? 3.860 3.711 -12.089 1.00 82.44 77 ILE A C 1
ATOM 665 O O . ILE A 1 77 ? 3.133 3.744 -11.104 1.00 82.44 77 ILE A O 1
ATOM 669 N N . LYS A 1 78 ? 4.446 4.816 -12.574 1.00 85.31 78 LYS A N 1
ATOM 670 C CA . LYS A 1 78 ? 4.217 6.147 -11.980 1.00 85.31 78 LYS A CA 1
ATOM 671 C C . LYS A 1 78 ? 2.735 6.519 -12.004 1.00 85.31 78 LYS A C 1
ATOM 673 O O . LYS A 1 78 ? 2.188 6.934 -10.987 1.00 85.31 78 LYS A O 1
ATOM 678 N N . ARG A 1 79 ? 2.062 6.299 -13.140 1.00 87.88 79 ARG A N 1
ATOM 679 C CA . ARG A 1 79 ? 0.612 6.507 -13.268 1.00 87.88 79 ARG A CA 1
ATOM 680 C C . ARG A 1 79 ? -0.187 5.622 -12.318 1.00 87.88 79 ARG A C 1
ATOM 682 O O . ARG A 1 79 ? -1.183 6.080 -11.771 1.00 87.88 79 ARG A O 1
ATOM 689 N N . GLU A 1 80 ? 0.225 4.370 -12.135 1.00 87.44 80 GLU A N 1
ATOM 690 C CA . GLU A 1 80 ? -0.423 3.465 -11.184 1.00 87.44 80 GLU A CA 1
ATOM 691 C C . GLU A 1 80 ? -0.253 3.946 -9.742 1.00 87.44 80 GLU A C 1
ATOM 693 O O . GLU A 1 80 ? -1.233 4.049 -9.013 1.00 87.44 80 GLU A O 1
ATOM 698 N N . ILE A 1 81 ? 0.963 4.331 -9.357 1.00 89.06 81 ILE A N 1
ATOM 699 C CA . ILE A 1 81 ? 1.251 4.894 -8.037 1.00 89.06 81 ILE A CA 1
ATOM 700 C C . ILE A 1 81 ? 0.389 6.134 -7.773 1.00 89.06 81 ILE A C 1
ATOM 702 O O . ILE A 1 81 ? -0.214 6.240 -6.709 1.00 89.06 81 ILE A O 1
ATOM 706 N N . GLU A 1 82 ? 0.261 7.040 -8.743 1.00 90.50 82 GLU A N 1
ATOM 707 C CA . GLU A 1 82 ? -0.595 8.223 -8.603 1.00 90.50 82 GLU A CA 1
ATOM 708 C C . GLU A 1 82 ? -2.080 7.872 -8.434 1.00 90.50 82 GLU A C 1
ATOM 710 O O . GLU A 1 82 ? -2.776 8.508 -7.641 1.00 90.50 82 GLU A O 1
ATOM 715 N N . LYS A 1 83 ? -2.580 6.830 -9.111 1.00 90.38 83 LYS A N 1
ATOM 716 C CA . LYS A 1 83 ? -3.945 6.328 -8.876 1.00 90.38 83 LYS A CA 1
ATOM 717 C C . LYS A 1 83 ? -4.105 5.771 -7.465 1.00 90.38 83 LYS A C 1
ATOM 719 O O . LYS A 1 83 ? -5.067 6.118 -6.788 1.00 90.38 83 LYS A O 1
ATOM 724 N N . LEU A 1 84 ? -3.160 4.947 -7.014 1.00 91.31 84 LEU A N 1
ATOM 725 C CA . LEU A 1 84 ? -3.187 4.349 -5.679 1.00 91.31 84 LEU A CA 1
ATOM 726 C C . LEU A 1 84 ? -3.122 5.416 -4.581 1.00 91.31 84 LEU A C 1
ATOM 728 O O . LEU A 1 84 ? -3.859 5.328 -3.606 1.00 91.31 84 LEU A O 1
ATOM 732 N N . LYS A 1 85 ? -2.318 6.471 -4.763 1.00 91.94 85 LYS A N 1
ATOM 733 C CA . LYS A 1 85 ? -2.280 7.616 -3.842 1.00 91.94 85 LYS A CA 1
ATOM 734 C C . LYS A 1 85 ? -3.638 8.305 -3.720 1.00 91.94 85 LYS A C 1
ATOM 736 O O . LYS A 1 85 ? -4.045 8.626 -2.612 1.00 91.94 85 LYS A O 1
ATOM 741 N N . ARG A 1 86 ? -4.338 8.514 -4.840 1.00 90.31 86 ARG A N 1
ATOM 742 C CA . ARG A 1 86 ? -5.682 9.123 -4.856 1.00 90.31 86 ARG A CA 1
ATOM 743 C C . ARG A 1 86 ? -6.757 8.215 -4.263 1.00 90.31 86 ARG A C 1
ATOM 745 O O . ARG A 1 86 ? -7.768 8.718 -3.791 1.00 90.31 86 ARG A O 1
ATOM 752 N N . LEU A 1 87 ? -6.550 6.900 -4.311 1.00 90.25 87 LEU A N 1
ATOM 753 C CA . LEU A 1 87 ? -7.466 5.916 -3.741 1.00 90.25 87 LEU A CA 1
ATOM 754 C C . LEU A 1 87 ? -7.422 5.897 -2.209 1.00 90.25 87 LEU A C 1
ATOM 756 O O . LEU A 1 87 ? -8.423 5.572 -1.574 1.00 90.25 87 LEU A O 1
ATOM 760 N N . ILE A 1 88 ? -6.269 6.212 -1.613 1.00 90.88 88 ILE A N 1
ATOM 761 C CA . ILE A 1 88 ? -6.103 6.251 -0.160 1.00 90.88 88 ILE A CA 1
ATOM 762 C C . ILE A 1 88 ? -6.745 7.536 0.375 1.00 90.88 88 ILE A C 1
ATOM 764 O O . ILE A 1 88 ? -6.190 8.627 0.248 1.00 90.88 88 ILE A O 1
ATOM 768 N N . ASN A 1 89 ? -7.909 7.397 1.005 1.00 87.25 89 ASN A N 1
ATOM 769 C CA . ASN A 1 89 ? -8.616 8.491 1.647 1.00 87.25 89 ASN A CA 1
ATOM 770 C C . ASN A 1 89 ? -8.000 8.782 3.022 1.00 87.25 89 ASN A C 1
ATOM 772 O O . ASN A 1 89 ? -8.040 7.948 3.935 1.00 87.25 89 ASN A O 1
ATOM 776 N N . VAL A 1 90 ? -7.424 9.973 3.146 1.00 81.94 90 VAL A N 1
ATOM 777 C CA . VAL A 1 90 ? -6.881 10.519 4.388 1.00 81.94 90 VAL A CA 1
ATOM 778 C C . VAL A 1 90 ? -7.743 11.719 4.733 1.00 81.94 90 VAL A C 1
ATOM 780 O O . VAL A 1 90 ? -7.755 12.697 3.982 1.00 81.94 90 VAL A O 1
ATOM 783 N N . GLU A 1 91 ? -8.461 11.659 5.849 1.00 76.62 91 GLU A N 1
ATOM 784 C CA . GLU A 1 91 ? -9.252 12.802 6.278 1.00 76.62 91 GLU A CA 1
ATOM 785 C C . GLU A 1 91 ? -8.292 13.936 6.664 1.00 76.62 91 GLU A C 1
ATOM 787 O O . GLU A 1 91 ? -7.254 13.722 7.297 1.00 76.62 91 GLU A O 1
ATOM 792 N N . SER A 1 92 ? -8.615 15.175 6.279 1.00 58.81 92 SER A N 1
ATOM 793 C CA . SER A 1 92 ? -7.828 16.362 6.658 1.00 58.81 92 SER A CA 1
ATOM 794 C C . SER A 1 92 ? -7.886 16.675 8.161 1.00 58.81 92 SER A C 1
ATOM 796 O O . SER A 1 92 ? -7.394 17.721 8.582 1.00 58.81 92 SER A O 1
ATOM 798 N N . SER A 1 93 ? -8.484 15.792 8.968 1.00 51.19 93 SER A N 1
ATOM 799 C CA . SER A 1 93 ? -8.640 15.973 10.401 1.00 51.19 93 SER A CA 1
ATOM 800 C C . SER A 1 93 ? -7.282 15.878 11.095 1.00 51.19 93 SER A C 1
ATOM 802 O O . SER A 1 93 ? -6.601 14.852 11.069 1.00 51.19 93 SER A O 1
ATOM 804 N N . GLU A 1 94 ? -6.897 17.041 11.608 1.00 53.00 94 GLU A N 1
ATOM 805 C CA . GLU A 1 94 ? -5.886 17.394 12.596 1.00 53.00 94 GLU A CA 1
ATOM 806 C C . GLU A 1 94 ? -4.774 16.383 12.894 1.00 53.00 94 GLU A C 1
ATOM 808 O O . GLU A 1 94 ? -4.974 15.239 13.297 1.00 53.00 94 GLU A O 1
ATOM 813 N N . ASN A 1 95 ? -3.548 16.899 12.779 1.00 53.31 95 ASN A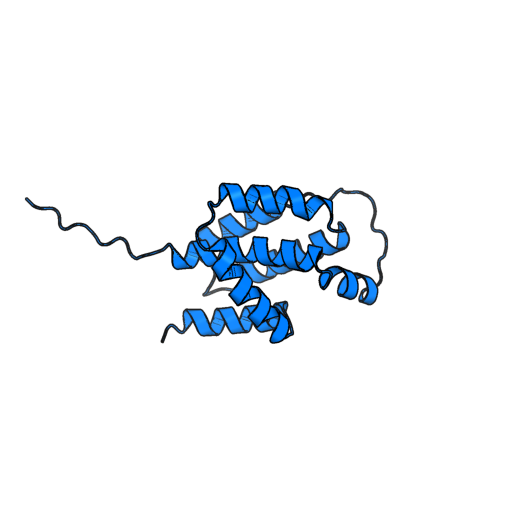 N 1
ATOM 814 C CA . ASN A 1 95 ? -2.289 16.291 13.184 1.00 53.31 95 ASN A CA 1
ATOM 815 C C . ASN A 1 95 ? -2.317 15.829 14.652 1.00 53.31 95 ASN A C 1
ATOM 817 O O . ASN A 1 95 ? -1.714 16.459 15.523 1.00 53.31 95 ASN A O 1
ATOM 821 N N . LYS A 1 96 ? -2.959 14.695 14.943 1.00 60.47 96 LYS A N 1
ATOM 822 C CA . LYS A 1 96 ? -2.730 13.974 16.188 1.00 60.47 96 LYS A CA 1
ATOM 823 C C . LYS A 1 96 ? -1.257 13.579 16.151 1.00 60.47 96 LYS A C 1
ATOM 825 O O . LYS A 1 96 ? -0.854 12.763 15.321 1.00 60.47 96 LYS A O 1
ATOM 830 N N . LYS A 1 97 ? -0.441 14.254 16.967 1.00 63.06 97 LYS A N 1
ATOM 831 C CA . LYS A 1 97 ? 0.996 13.994 17.105 1.00 63.06 97 LYS A CA 1
ATOM 832 C C . LYS A 1 97 ? 1.166 12.600 17.712 1.00 63.06 97 LYS A C 1
ATOM 834 O O . LYS A 1 97 ? 1.259 12.457 18.922 1.00 63.06 97 LYS A O 1
ATOM 839 N N . ILE A 1 98 ? 1.112 11.580 16.864 1.00 73.44 98 ILE A N 1
ATOM 840 C CA . ILE A 1 98 ? 1.480 10.207 17.200 1.00 73.44 98 ILE A CA 1
ATOM 841 C C . ILE A 1 98 ? 3.007 10.167 17.268 1.00 73.44 98 ILE A C 1
ATOM 843 O O . ILE A 1 98 ? 3.671 10.766 16.418 1.00 73.44 98 ILE A O 1
ATOM 847 N N . SER A 1 99 ? 3.563 9.513 18.288 1.00 80.50 99 SER A N 1
ATOM 848 C CA . SER A 1 99 ? 5.014 9.342 18.384 1.00 80.50 99 SER A CA 1
ATOM 849 C C . SER A 1 99 ? 5.534 8.441 17.260 1.00 80.50 99 SER A C 1
ATOM 851 O O . SER A 1 99 ? 4.825 7.548 16.794 1.00 80.50 99 SER A O 1
ATOM 853 N N . ASP A 1 100 ? 6.789 8.619 16.841 1.00 78.06 100 ASP A N 1
ATOM 854 C CA . ASP A 1 100 ? 7.377 7.784 15.781 1.00 78.06 100 ASP A CA 1
ATOM 855 C C . ASP A 1 100 ? 7.319 6.286 16.124 1.00 78.06 100 ASP A C 1
ATOM 857 O O . ASP A 1 100 ? 7.047 5.462 15.254 1.00 78.06 100 ASP A O 1
ATOM 861 N N . ARG A 1 101 ? 7.465 5.936 17.409 1.00 80.12 101 ARG A N 1
ATOM 862 C CA . ARG A 1 101 ? 7.373 4.554 17.899 1.00 80.12 101 ARG A CA 1
ATOM 863 C C . ARG A 1 101 ? 5.959 3.977 17.801 1.00 80.12 101 ARG A C 1
ATOM 865 O O . ARG A 1 101 ? 5.782 2.823 17.423 1.00 80.12 101 ARG A O 1
ATOM 872 N N . GLU A 1 102 ? 4.936 4.754 18.150 1.00 80.31 102 GLU A N 1
ATOM 873 C CA . GLU A 1 102 ? 3.544 4.321 17.979 1.00 80.31 102 GLU A CA 1
ATOM 874 C C . GLU A 1 102 ? 3.179 4.194 16.501 1.00 80.31 102 GLU A C 1
ATOM 876 O O . GLU A 1 102 ? 2.469 3.262 16.125 1.00 80.31 102 GLU A O 1
ATOM 881 N N . LEU A 1 103 ? 3.686 5.097 15.659 1.00 79.75 103 LEU A N 1
ATOM 882 C CA . LEU A 1 103 ? 3.493 5.032 14.216 1.00 79.75 103 LEU A CA 1
ATOM 883 C C . LEU A 1 103 ? 4.146 3.778 13.624 1.00 79.75 103 LEU A C 1
ATOM 885 O O . LEU A 1 103 ? 3.537 3.124 12.783 1.00 79.75 103 LEU A O 1
ATOM 889 N N . GLU A 1 104 ? 5.348 3.426 14.078 1.00 79.44 104 GLU A N 1
ATOM 890 C CA . GLU A 1 104 ? 6.057 2.211 13.676 1.00 79.44 104 GLU A CA 1
ATOM 891 C C . GLU A 1 104 ? 5.280 0.949 14.079 1.00 79.44 104 GLU A C 1
ATOM 893 O O . GLU A 1 104 ? 4.989 0.102 13.235 1.00 79.44 104 GLU A O 1
ATOM 898 N N . ASN A 1 105 ? 4.816 0.872 15.329 1.00 81.06 105 ASN A N 1
ATOM 899 C CA . ASN A 1 105 ? 3.985 -0.242 15.795 1.00 81.06 105 ASN A CA 1
ATOM 900 C C . ASN A 1 105 ? 2.686 -0.382 14.982 1.00 81.06 105 ASN A C 1
ATOM 902 O O . ASN A 1 105 ? 2.277 -1.490 14.635 1.00 81.06 105 ASN A O 1
ATOM 906 N N . GLN A 1 106 ? 2.028 0.734 14.654 1.00 80.94 106 GLN A N 1
ATOM 907 C CA . GLN A 1 106 ? 0.813 0.717 13.836 1.00 80.94 106 GLN A CA 1
ATOM 908 C C . GLN A 1 106 ? 1.109 0.375 12.370 1.00 80.94 106 GLN A C 1
ATOM 910 O O . GLN A 1 106 ? 0.287 -0.276 11.722 1.00 80.94 106 GLN A O 1
ATOM 915 N N . PHE A 1 107 ? 2.277 0.757 11.848 1.00 81.12 107 PHE A N 1
ATOM 916 C CA . PHE A 1 107 ? 2.716 0.412 10.497 1.00 81.12 107 PHE A CA 1
ATOM 917 C C . PHE A 1 107 ? 2.894 -1.101 10.327 1.00 81.12 107 PHE A C 1
ATOM 919 O O . PHE A 1 107 ? 2.451 -1.650 9.317 1.00 81.12 107 PHE A O 1
ATOM 926 N N . PHE A 1 108 ? 3.455 -1.777 11.333 1.00 80.62 108 PHE A N 1
ATOM 927 C CA . PHE A 1 108 ? 3.619 -3.236 11.355 1.00 80.62 108 PHE A CA 1
ATOM 928 C C . PHE A 1 108 ? 2.386 -3.999 11.863 1.00 80.62 108 PHE A C 1
ATOM 930 O O . PHE A 1 108 ? 2.427 -5.223 12.006 1.00 80.62 108 PHE A O 1
ATOM 937 N N . SER A 1 109 ? 1.264 -3.312 12.105 1.00 85.25 109 SER A N 1
ATOM 938 C CA . SER A 1 109 ? 0.008 -3.992 12.419 1.00 85.25 109 SER A CA 1
ATOM 939 C C . SER A 1 109 ? -0.447 -4.875 11.244 1.00 85.25 109 SER A C 1
ATOM 941 O O . SER A 1 109 ? -0.211 -4.521 10.083 1.00 85.25 109 SER A O 1
ATOM 943 N N . PRO A 1 110 ? -1.140 -6.001 11.501 1.00 85.88 110 PRO A N 1
ATOM 944 C CA . PRO A 1 110 ? -1.584 -6.910 10.444 1.00 85.88 110 PRO A CA 1
ATOM 945 C C . PRO A 1 110 ? -2.394 -6.217 9.341 1.00 85.88 110 PRO A C 1
ATOM 947 O O . PRO A 1 110 ? -2.172 -6.467 8.159 1.00 85.88 110 PRO A O 1
ATOM 950 N N . THR A 1 111 ? -3.291 -5.303 9.714 1.00 88.31 111 THR A N 1
ATOM 951 C CA . THR A 1 111 ? -4.155 -4.577 8.774 1.00 88.31 111 THR A CA 1
ATOM 952 C C . THR A 1 111 ? -3.384 -3.540 7.957 1.00 88.31 111 THR A C 1
ATOM 954 O O . THR A 1 111 ? -3.614 -3.400 6.756 1.00 88.31 111 THR A O 1
ATOM 957 N N . SER A 1 112 ? -2.420 -2.845 8.571 1.00 88.25 112 SER A N 1
ATOM 958 C CA . SER A 1 112 ? -1.530 -1.930 7.846 1.00 88.25 112 SER A CA 1
ATOM 959 C C . SER A 1 112 ? -0.635 -2.677 6.860 1.00 88.25 112 SER A C 1
ATOM 961 O O . SER A 1 112 ? -0.494 -2.242 5.717 1.00 88.25 112 SER A O 1
ATOM 963 N N . LEU A 1 113 ? -0.064 -3.812 7.274 1.00 88.50 113 LEU A N 1
ATOM 964 C CA . LEU A 1 113 ? 0.746 -4.659 6.401 1.00 88.50 113 LEU A CA 1
ATOM 965 C C . LEU A 1 113 ? -0.080 -5.229 5.250 1.00 88.50 113 LEU A C 1
ATOM 967 O O . LEU A 1 113 ? 0.394 -5.238 4.119 1.00 88.50 113 LEU A O 1
ATOM 971 N N . LEU A 1 114 ? -1.327 -5.631 5.506 1.00 91.31 114 LEU A N 1
ATOM 972 C CA . LEU A 1 114 ? -2.250 -6.060 4.459 1.00 91.31 114 LEU A CA 1
ATOM 973 C C . LEU A 1 114 ? -2.495 -4.943 3.438 1.00 91.31 114 LEU A C 1
ATOM 975 O O . LEU A 1 114 ? -2.365 -5.177 2.236 1.00 91.31 114 LEU A O 1
ATOM 979 N N . LEU A 1 115 ? -2.807 -3.727 3.902 1.00 92.56 115 LEU A N 1
ATOM 980 C CA . LEU A 1 115 ? -2.973 -2.571 3.019 1.00 92.56 115 LEU A CA 1
ATOM 981 C C . LEU A 1 115 ? -1.705 -2.329 2.200 1.00 92.56 115 LEU A C 1
ATOM 983 O O . LEU A 1 115 ? -1.780 -2.166 0.984 1.00 92.56 115 LEU A O 1
ATOM 987 N N . TRP A 1 116 ? -0.546 -2.338 2.858 1.00 91.50 116 TRP A N 1
ATOM 988 C CA . TRP A 1 116 ? 0.735 -2.160 2.195 1.00 91.50 116 TRP A CA 1
ATOM 989 C C . TRP A 1 116 ? 0.936 -3.212 1.106 1.00 91.50 116 TRP A C 1
ATOM 991 O O . TRP A 1 116 ? 1.138 -2.859 -0.051 1.00 91.50 116 TRP A O 1
ATOM 1001 N N . PHE A 1 117 ? 0.768 -4.494 1.422 1.00 90.50 117 PHE A N 1
ATOM 1002 C CA . PHE A 1 117 ? 0.925 -5.582 0.462 1.00 90.50 117 PHE A CA 1
ATOM 1003 C C . PHE A 1 117 ? -0.030 -5.461 -0.727 1.00 90.50 117 PHE A C 1
ATOM 1005 O O . PHE A 1 117 ? 0.416 -5.626 -1.859 1.00 90.50 117 PHE A O 1
ATOM 1012 N N . LEU A 1 118 ? -1.299 -5.094 -0.523 1.00 92.06 118 LEU A N 1
ATOM 1013 C CA . LEU A 1 118 ? -2.242 -4.858 -1.625 1.00 92.06 118 LEU A CA 1
ATOM 1014 C C . LEU A 1 118 ? -1.758 -3.750 -2.579 1.00 92.06 118 LEU A C 1
ATOM 1016 O O . LEU A 1 118 ? -1.825 -3.915 -3.800 1.00 92.06 118 LEU A O 1
ATOM 1020 N N . LEU A 1 119 ? -1.213 -2.651 -2.044 1.00 91.69 119 LEU A N 1
ATOM 1021 C CA . LEU A 1 119 ? -0.633 -1.567 -2.851 1.00 91.69 119 LEU A CA 1
ATOM 1022 C C . LEU A 1 119 ? 0.568 -2.061 -3.670 1.00 91.69 119 LEU A C 1
ATOM 1024 O O . LEU A 1 119 ? 0.711 -1.728 -4.848 1.00 91.69 119 LEU A O 1
ATOM 1028 N N . LEU A 1 120 ? 1.415 -2.894 -3.068 1.00 88.19 120 LEU A N 1
ATOM 1029 C CA . LEU A 1 120 ? 2.588 -3.454 -3.735 1.00 88.19 120 LEU A CA 1
ATOM 1030 C C . LEU A 1 120 ? 2.233 -4.470 -4.815 1.00 88.19 120 LEU A C 1
ATOM 1032 O O . LEU A 1 120 ? 2.858 -4.480 -5.877 1.00 88.19 120 LEU A O 1
ATOM 1036 N N . VAL A 1 121 ? 1.213 -5.294 -4.576 1.00 87.88 121 VAL A N 1
ATOM 1037 C CA . VAL A 1 121 ? 0.696 -6.249 -5.559 1.00 87.88 121 VAL A CA 1
ATOM 1038 C C . VAL A 1 121 ? 0.271 -5.512 -6.831 1.00 87.88 121 VAL A C 1
ATOM 1040 O O . VAL A 1 121 ? 0.639 -5.937 -7.928 1.00 87.88 121 VAL A O 1
ATOM 1043 N N . MET A 1 122 ? -0.432 -4.381 -6.707 1.00 87.12 122 MET A N 1
ATOM 1044 C CA . MET A 1 122 ? -0.842 -3.562 -7.858 1.00 87.12 122 MET A CA 1
ATOM 1045 C C . MET A 1 122 ? 0.354 -3.042 -8.665 1.00 87.12 122 MET A C 1
ATOM 1047 O O . MET A 1 122 ? 0.349 -3.079 -9.897 1.00 87.12 122 MET A O 1
ATOM 1051 N N . ILE A 1 123 ? 1.415 -2.619 -7.978 1.00 83.25 123 ILE A N 1
ATOM 1052 C CA . ILE A 1 123 ? 2.652 -2.146 -8.613 1.00 83.25 123 ILE A CA 1
ATOM 1053 C C . ILE A 1 123 ? 3.384 -3.298 -9.318 1.00 83.25 123 ILE A C 1
ATOM 1055 O O . ILE A 1 123 ? 3.897 -3.134 -10.428 1.00 83.25 123 ILE A O 1
ATOM 1059 N N . TYR A 1 124 ? 3.428 -4.476 -8.696 1.00 76.12 124 TYR A N 1
ATOM 1060 C CA . TYR A 1 124 ? 4.254 -5.589 -9.151 1.00 76.12 124 TYR A CA 1
ATOM 1061 C C . TYR A 1 124 ? 3.595 -6.458 -10.230 1.00 76.12 124 TYR A C 1
ATOM 1063 O O . TYR A 1 124 ? 4.250 -6.820 -11.213 1.00 76.12 124 TYR A O 1
ATOM 1071 N N . ARG A 1 125 ? 2.292 -6.754 -10.122 1.00 72.12 125 ARG A N 1
ATOM 1072 C CA . ARG A 1 125 ? 1.560 -7.547 -11.132 1.00 72.12 125 ARG A CA 1
ATOM 1073 C C . ARG A 1 125 ? 1.618 -6.884 -12.501 1.00 72.12 125 ARG A C 1
ATOM 1075 O O . ARG A 1 125 ? 1.899 -7.544 -13.501 1.00 72.12 125 ARG A O 1
ATOM 1082 N N . ARG A 1 126 ? 1.487 -5.557 -12.549 1.00 62.62 126 ARG A N 1
ATOM 1083 C CA . ARG A 1 126 ? 1.563 -4.785 -13.797 1.00 62.62 126 ARG A CA 1
ATOM 1084 C C . ARG A 1 126 ? 2.913 -4.914 -14.512 1.00 62.62 126 ARG A C 1
ATOM 1086 O O . ARG A 1 126 ? 2.989 -4.745 -15.728 1.00 62.62 126 ARG A O 1
ATOM 1093 N N . ARG A 1 127 ? 3.971 -5.277 -13.781 1.00 59.66 127 ARG A N 1
ATOM 1094 C CA . ARG A 1 127 ? 5.282 -5.609 -14.345 1.00 59.66 127 ARG A CA 1
ATOM 1095 C C . ARG A 1 127 ? 5.323 -7.019 -14.942 1.00 59.66 127 ARG A C 1
ATOM 1097 O O . ARG A 1 127 ? 5.827 -7.167 -16.050 1.00 59.66 127 ARG A O 1
ATOM 1104 N N . ARG A 1 128 ? 4.784 -8.035 -14.250 1.00 54.31 128 ARG A N 1
ATOM 1105 C CA . ARG A 1 128 ? 4.771 -9.441 -14.720 1.00 54.31 128 ARG A CA 1
ATOM 1106 C C . ARG A 1 128 ? 3.880 -9.654 -15.947 1.00 54.31 128 ARG A C 1
ATOM 1108 O O . ARG A 1 128 ? 4.247 -10.405 -16.845 1.00 54.31 128 ARG A O 1
ATOM 1115 N N . TYR A 1 129 ? 2.744 -8.961 -16.026 1.00 50.16 129 TYR A N 1
ATOM 1116 C CA . TYR A 1 129 ? 1.809 -9.092 -17.152 1.00 50.16 129 TYR A CA 1
ATOM 1117 C C . TYR A 1 129 ? 2.227 -8.327 -18.417 1.00 50.16 129 TYR A C 1
ATOM 1119 O O . TYR A 1 129 ? 1.604 -8.496 -19.466 1.00 50.16 129 TYR A O 1
ATOM 1127 N N . ARG A 1 130 ? 3.333 -7.568 -18.385 1.00 48.19 130 ARG A N 1
ATOM 1128 C CA . ARG A 1 130 ? 4.032 -7.134 -19.604 1.00 48.19 130 ARG A CA 1
ATOM 1129 C C . ARG A 1 130 ? 4.817 -8.310 -20.195 1.00 48.19 130 ARG A C 1
ATOM 1131 O O . ARG A 1 130 ? 6.042 -8.279 -20.283 1.00 48.19 130 ARG A O 1
ATOM 1138 N N . LYS A 1 131 ? 4.114 -9.351 -20.651 1.00 42.00 131 LYS A N 1
ATOM 1139 C CA . LYS A 1 131 ? 4.688 -10.216 -21.687 1.00 42.00 131 LYS A CA 1
ATOM 1140 C C . LYS A 1 131 ? 4.993 -9.314 -22.890 1.00 42.00 131 LYS A C 1
ATOM 1142 O O . LYS A 1 1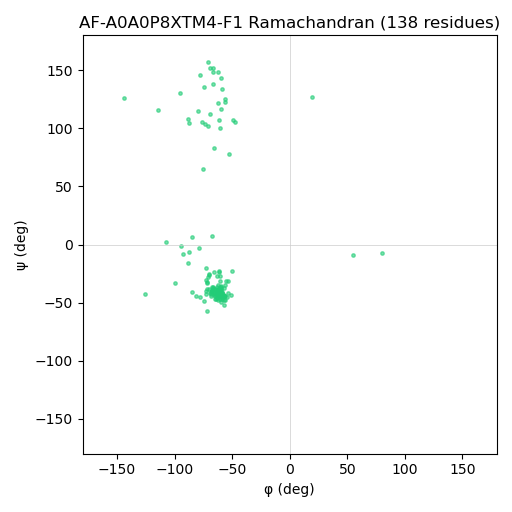31 ? 4.133 -8.502 -23.248 1.00 42.00 131 LYS A O 1
ATOM 1147 N N . PRO A 1 132 ? 6.181 -9.405 -23.513 1.00 41.88 132 PRO A N 1
ATOM 1148 C CA . PRO A 1 132 ? 6.404 -8.736 -24.781 1.00 41.88 132 PRO A CA 1
ATOM 1149 C C . PRO A 1 132 ? 5.317 -9.250 -25.715 1.00 41.88 132 PRO A C 1
ATOM 1151 O O . PRO A 1 132 ? 5.170 -10.464 -25.868 1.00 41.88 132 PRO A O 1
ATOM 1154 N N . TYR A 1 133 ? 4.510 -8.344 -26.264 1.00 43.06 133 TYR A N 1
ATOM 1155 C CA . TYR A 1 133 ? 3.557 -8.680 -27.308 1.00 43.06 133 TYR A CA 1
ATOM 1156 C C . TYR A 1 133 ? 4.306 -9.520 -28.345 1.00 43.06 133 TYR A C 1
ATOM 1158 O O . TYR A 1 133 ? 5.145 -9.000 -29.081 1.00 43.06 133 TYR A O 1
ATOM 1166 N N . HIS A 1 134 ? 4.048 -10.831 -28.368 1.00 44.56 134 HIS A N 1
ATOM 1167 C CA . HIS A 1 134 ? 4.395 -11.661 -29.503 1.00 44.56 134 HIS A CA 1
ATOM 1168 C C . HIS A 1 134 ? 3.612 -11.056 -30.659 1.00 44.56 134 HIS A C 1
ATOM 1170 O O . HIS A 1 134 ? 2.395 -11.222 -30.758 1.00 44.56 134 HIS A O 1
ATOM 1176 N N . ARG A 1 135 ? 4.318 -10.262 -31.471 1.00 46.06 135 ARG A N 1
ATOM 1177 C CA . ARG A 1 135 ? 3.862 -9.826 -32.782 1.00 46.06 135 ARG A CA 1
ATOM 1178 C C . ARG A 1 135 ? 3.398 -11.093 -33.484 1.00 46.06 135 ARG A C 1
ATOM 1180 O O . ARG A 1 135 ? 4.219 -11.935 -33.835 1.00 46.06 135 ARG A O 1
ATOM 1187 N N . ARG A 1 136 ? 2.083 -11.261 -33.627 1.00 45.75 136 ARG A N 1
ATOM 1188 C CA . ARG A 1 136 ? 1.549 -12.267 -34.540 1.00 45.75 136 ARG A CA 1
ATOM 1189 C C . ARG A 1 136 ? 2.160 -11.944 -35.907 1.00 45.75 136 ARG A C 1
ATOM 1191 O O . ARG A 1 136 ? 2.057 -10.784 -36.316 1.00 45.75 136 ARG A O 1
ATOM 1198 N N . PRO A 1 137 ? 2.838 -12.885 -36.580 1.00 54.06 137 PRO A N 1
ATOM 1199 C CA . PRO A 1 137 ? 3.297 -12.625 -37.929 1.00 54.06 137 PRO A CA 1
ATOM 1200 C C . PRO A 1 137 ? 2.049 -12.387 -38.781 1.00 54.06 137 PRO A C 1
ATOM 1202 O O . PRO A 1 137 ? 1.137 -13.216 -38.807 1.00 54.06 137 PRO A O 1
ATOM 1205 N N . TYR A 1 138 ? 1.983 -11.214 -39.408 1.00 55.31 138 TYR A N 1
ATOM 1206 C CA . TYR A 1 138 ? 0.999 -10.940 -40.443 1.00 55.31 138 TYR A CA 1
ATOM 1207 C C . TYR A 1 138 ? 1.226 -11.955 -41.560 1.00 55.31 138 TYR A C 1
ATOM 1209 O O . TYR A 1 138 ? 2.303 -12.010 -42.151 1.00 55.31 138 TYR A O 1
ATOM 1217 N N . ARG A 1 139 ? 0.223 -12.797 -41.792 1.00 54.19 139 ARG A N 1
ATOM 1218 C CA . ARG A 1 139 ? 0.178 -13.709 -42.928 1.00 54.19 139 ARG A CA 1
ATOM 1219 C C . ARG A 1 139 ? -0.456 -12.917 -44.074 1.00 54.19 139 ARG A C 1
ATOM 1221 O O . ARG 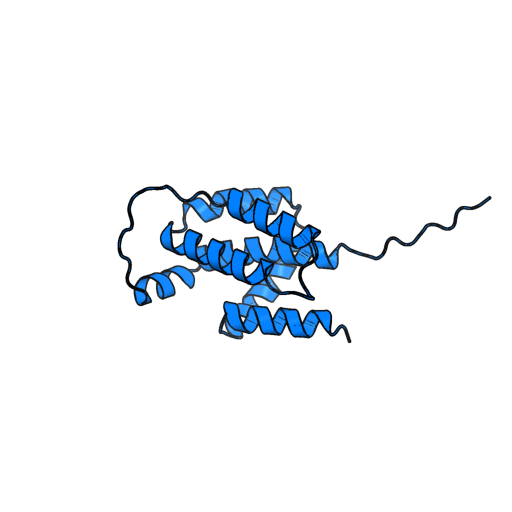A 1 139 ? -1.647 -12.620 -43.995 1.00 54.19 139 ARG A O 1
ATOM 1228 N N . HIS A 1 140 ? 0.366 -12.491 -45.030 1.00 59.38 140 HIS A N 1
ATOM 1229 C CA . HIS A 1 140 ? -0.089 -12.091 -46.363 1.00 59.38 140 HIS A CA 1
ATOM 1230 C C . HIS A 1 140 ? -0.326 -13.340 -47.211 1.00 59.38 140 HIS A C 1
ATOM 1232 O O . HIS A 1 140 ? 0.401 -14.338 -46.983 1.00 59.38 140 HIS A O 1
#

pLDDT: mean 75.82, std 15.8, range [36.09, 94.69]

Solvent-accessible surface area (backbone atoms only — not comparable to full-atom values): 8429 Å² total; per-residue (Å²): 130,66,70,72,53,59,56,47,55,53,54,45,43,72,75,57,73,40,73,68,55,49,54,54,45,51,59,48,44,63,76,49,66,84,55,53,71,68,56,52,52,53,49,46,63,55,46,49,75,79,40,57,53,72,46,52,53,49,51,43,52,50,48,53,57,56,56,67,42,78,98,73,56,48,70,69,49,41,54,47,48,54,50,55,50,72,63,58,83,62,76,91,73,68,88,73,85,67,51,72,67,59,47,50,57,51,42,71,29,71,62,36,43,49,42,51,48,54,57,48,45,61,61,49,50,65,59,68,72,59,60,78,79,76,74,74,79,83,80,127